Protein AF-A0A377W2Q6-F1 (afdb_monomer)

Solvent-accessible surface area (backbone atoms only — not comparable to full-atom values): 4553 Å² total; per-residue (Å²): 134,88,78,83,83,44,73,48,74,34,49,68,80,67,74,50,70,66,49,52,54,51,50,51,56,36,56,79,65,70,54,76,67,45,84,44,70,42,81,77,72,81,78,77,71,77,88,81,76,85,84,73,82,77,79,75,90,82,88,79,83,83,88,133

pLDDT: mean 76.92, std 16.55, range [47.03, 97.19]

Foldseek 3Di:
DDDDEAEQEAAPVNPDPVSVVVVVVCVVVVHDYHYHHDHPPPPPPDDDDPPPPPPDPDDDDDDD

Mean predicted aligned error: 13.1 Å

Secondary structure (DSSP, 8-state):
-PPPPEEEEEETT---HHHHHHHHHHHHTT--EEEEEE--------S-SSSSSS----------

Structure (mmCIF, N/CA/C/O backbone):
data_AF-A0A377W2Q6-F1
#
_entry.id   AF-A0A377W2Q6-F1
#
loop_
_atom_site.group_PDB
_atom_site.id
_atom_site.type_symbol
_atom_site.label_atom_id
_atom_site.label_alt_id
_atom_site.label_comp_id
_atom_site.label_asym_id
_atom_site.label_entity_id
_atom_site.label_seq_id
_atom_site.pdbx_PDB_ins_code
_atom_site.Cartn_x
_atom_site.Cartn_y
_atom_site.Cartn_z
_atom_site.occupancy
_atom_site.B_iso_or_equiv
_atom_site.auth_seq_id
_atom_site.auth_comp_id
_atom_site.auth_asym_id
_atom_site.auth_atom_id
_atom_site.pdbx_PDB_model_num
ATOM 1 N N . MET A 1 1 ? -21.271 -3.038 16.187 1.00 51.88 1 MET A N 1
ATOM 2 C CA . MET A 1 1 ? -21.095 -2.184 14.991 1.00 51.88 1 MET A CA 1
ATOM 3 C C . MET A 1 1 ? -20.007 -2.788 14.121 1.00 51.88 1 MET A C 1
ATOM 5 O O . MET A 1 1 ? -18.972 -3.154 14.665 1.00 51.88 1 MET A O 1
ATOM 9 N N . SER A 1 2 ? -20.243 -2.930 12.816 1.00 75.94 2 SER A N 1
ATOM 10 C CA . SER A 1 2 ? -19.261 -3.463 11.863 1.00 75.94 2 SER A CA 1
ATOM 11 C C . SER A 1 2 ? -1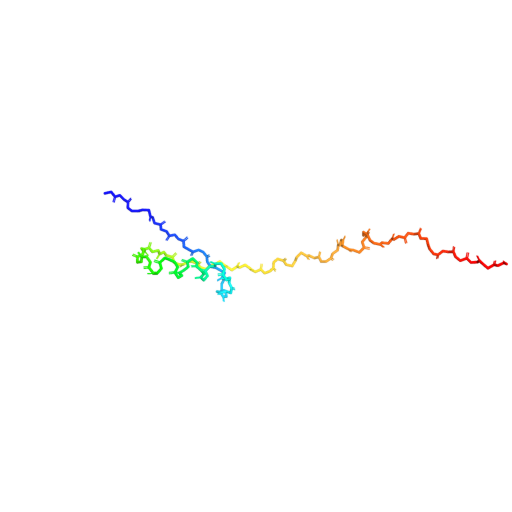8.175 -2.421 11.603 1.00 75.94 2 SER A C 1
ATOM 13 O O . SER A 1 2 ? -18.483 -1.305 11.191 1.00 75.94 2 SER A O 1
ATOM 15 N N . GLN A 1 3 ? -16.918 -2.757 11.878 1.00 75.25 3 GLN A N 1
ATOM 16 C CA . GLN A 1 3 ? -15.792 -1.877 11.568 1.00 75.25 3 GLN A CA 1
ATOM 17 C C . GLN A 1 3 ? -15.547 -1.881 10.050 1.00 75.25 3 GLN A C 1
ATOM 19 O O . GLN A 1 3 ? -15.635 -2.945 9.430 1.00 75.25 3 GLN A O 1
ATOM 24 N N . PRO A 1 4 ? -15.268 -0.721 9.429 1.00 79.88 4 PRO A N 1
ATOM 25 C CA . PRO A 1 4 ? -14.950 -0.665 8.010 1.00 79.88 4 PRO A CA 1
ATOM 26 C C . PRO A 1 4 ? -13.620 -1.379 7.748 1.00 79.88 4 PRO A C 1
ATOM 28 O O . PRO A 1 4 ? -12.610 -1.094 8.386 1.00 79.88 4 PRO A O 1
ATOM 31 N N . VAL A 1 5 ? -13.625 -2.316 6.801 1.00 87.94 5 VAL A N 1
ATOM 32 C CA . VAL A 1 5 ? -12.426 -3.059 6.402 1.00 87.94 5 VAL A CA 1
ATOM 33 C C . VAL A 1 5 ? -11.583 -2.181 5.479 1.00 87.94 5 VAL A C 1
ATOM 35 O O . VAL A 1 5 ? -12.017 -1.836 4.380 1.00 87.94 5 VAL A O 1
ATOM 38 N N . ILE A 1 6 ? -10.371 -1.828 5.909 1.00 92.94 6 ILE A N 1
ATOM 39 C CA . ILE A 1 6 ? -9.427 -1.043 5.106 1.00 92.94 6 ILE A CA 1
ATOM 40 C C . ILE A 1 6 ? -8.572 -2.002 4.271 1.00 92.94 6 ILE A C 1
ATOM 42 O O . ILE A 1 6 ? -7.937 -2.910 4.805 1.00 92.94 6 ILE A O 1
ATOM 46 N N . THR A 1 7 ? -8.539 -1.802 2.952 1.00 94.44 7 THR A N 1
ATOM 47 C CA . THR A 1 7 ? -7.627 -2.523 2.049 1.00 94.44 7 THR A CA 1
ATOM 48 C C . THR A 1 7 ? -6.651 -1.537 1.422 1.00 94.44 7 THR A C 1
ATOM 50 O O . THR A 1 7 ? -7.067 -0.632 0.700 1.00 94.44 7 THR A O 1
ATOM 53 N N . LEU A 1 8 ? -5.360 -1.720 1.690 1.00 92.94 8 LEU A N 1
ATOM 54 C CA . LEU A 1 8 ? -4.279 -0.949 1.093 1.00 92.94 8 LEU A CA 1
ATOM 55 C C . LEU A 1 8 ? -3.772 -1.681 -0.152 1.00 92.94 8 LEU A C 1
ATOM 57 O O . LEU A 1 8 ? -3.350 -2.832 -0.060 1.00 92.94 8 LEU A O 1
ATOM 61 N N . TRP A 1 9 ? -3.812 -1.017 -1.304 1.00 92.06 9 TRP A N 1
ATOM 62 C CA . TRP A 1 9 ? -3.291 -1.554 -2.559 1.00 92.06 9 TRP A CA 1
ATOM 63 C C . TRP A 1 9 ? -1.894 -0.993 -2.824 1.00 92.06 9 TRP A C 1
ATOM 65 O O . TRP A 1 9 ? -1.713 0.223 -2.853 1.00 92.06 9 TRP A O 1
ATOM 75 N N . SER A 1 10 ? -0.919 -1.878 -3.003 1.00 91.00 10 SER A N 1
ATOM 76 C CA . SER A 1 10 ? 0.464 -1.558 -3.357 1.00 91.00 10 SER A CA 1
ATOM 77 C C . SER A 1 10 ? 0.779 -2.059 -4.757 1.00 91.00 10 SER A C 1
ATOM 79 O O . SER A 1 10 ? 0.135 -2.991 -5.231 1.00 91.00 10 SER A O 1
ATOM 81 N N . ASP A 1 11 ? 1.759 -1.464 -5.427 1.00 88.62 11 ASP A N 1
ATOM 82 C CA . ASP A 1 11 ? 2.344 -2.102 -6.601 1.00 88.62 11 ASP A CA 1
ATOM 83 C C . ASP A 1 11 ? 3.072 -3.399 -6.195 1.00 88.62 11 ASP A C 1
ATOM 85 O O . ASP A 1 11 ? 3.407 -3.600 -5.027 1.00 88.62 11 ASP A O 1
ATOM 89 N N . ALA A 1 12 ? 3.283 -4.308 -7.146 1.00 84.56 12 ALA A N 1
ATOM 90 C CA . ALA A 1 12 ? 3.939 -5.589 -6.876 1.00 84.56 12 ALA A CA 1
ATOM 91 C C . ALA A 1 12 ? 5.373 -5.453 -6.339 1.00 84.56 12 ALA A C 1
ATOM 93 O O . ALA A 1 12 ? 5.836 -6.350 -5.635 1.00 84.56 12 ALA A O 1
ATOM 94 N N . ASP A 1 13 ? 6.039 -4.337 -6.627 1.00 82.88 13 ASP A N 1
ATOM 95 C CA . ASP A 1 13 ? 7.422 -4.089 -6.246 1.00 82.88 13 ASP A CA 1
ATOM 96 C C . ASP A 1 13 ? 7.548 -3.200 -4.990 1.00 82.88 13 ASP A C 1
ATOM 98 O O . ASP A 1 13 ? 8.654 -2.882 -4.556 1.00 82.88 13 ASP A O 1
ATOM 102 N N . PHE A 1 14 ? 6.423 -2.823 -4.368 1.00 78.38 14 PHE A N 1
ATOM 103 C CA . PHE A 1 14 ? 6.349 -1.965 -3.182 1.00 78.38 14 PHE A CA 1
ATOM 104 C C . PHE A 1 14 ? 7.092 -0.621 -3.316 1.00 78.38 14 PHE A C 1
ATOM 106 O O . PHE A 1 14 ? 7.537 -0.056 -2.313 1.00 78.38 14 PHE A O 1
ATOM 113 N N . PHE A 1 15 ? 7.220 -0.073 -4.529 1.00 79.81 15 PHE A N 1
ATOM 114 C CA . PHE A 1 15 ? 8.010 1.141 -4.775 1.00 79.81 15 PHE A CA 1
ATOM 115 C C . PHE A 1 15 ? 7.234 2.454 -4.644 1.00 79.81 15 PHE A C 1
ATOM 117 O O . PHE A 1 15 ? 7.835 3.528 -4.717 1.00 79.81 15 PHE A O 1
ATOM 124 N N . SER A 1 16 ? 5.917 2.422 -4.440 1.00 83.12 16 SER A N 1
ATOM 125 C CA . SER A 1 16 ? 5.136 3.656 -4.330 1.00 83.12 16 SER A CA 1
ATOM 126 C C . SER A 1 16 ? 5.379 4.407 -3.003 1.00 83.12 16 SER A C 1
ATOM 128 O O . SER A 1 16 ? 4.958 3.930 -1.940 1.00 83.12 16 SER A O 1
ATOM 130 N N . PRO A 1 17 ? 5.950 5.635 -3.024 1.00 87.69 17 PRO A N 1
ATOM 131 C CA . PRO A 1 17 ? 6.163 6.431 -1.809 1.00 87.69 17 PRO A CA 1
ATOM 132 C C . PRO A 1 17 ? 4.842 6.827 -1.130 1.00 87.69 17 PRO A C 1
ATOM 134 O O . PRO A 1 17 ? 4.785 7.005 0.087 1.00 87.69 17 PRO A O 1
ATOM 137 N N . TYR A 1 18 ? 3.751 6.909 -1.897 1.00 90.25 18 TYR A N 1
ATOM 138 C CA . TYR A 1 18 ? 2.416 7.165 -1.360 1.00 90.25 18 TYR A CA 1
ATOM 139 C C . TYR A 1 18 ? 1.890 5.980 -0.547 1.00 90.25 18 TYR A C 1
ATOM 141 O O . TYR A 1 18 ? 1.336 6.171 0.535 1.00 90.25 18 TYR A O 1
ATOM 149 N N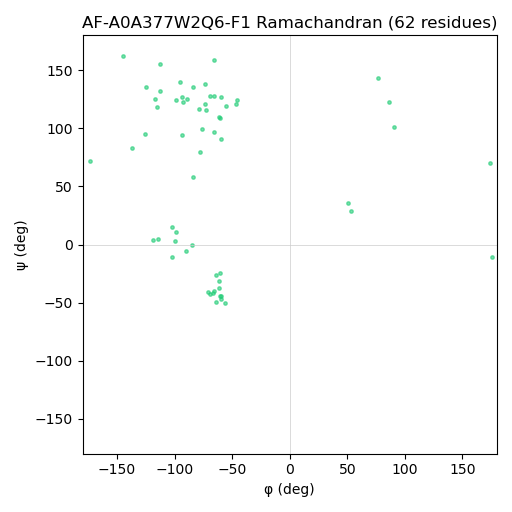 . VAL A 1 19 ? 2.093 4.752 -1.035 1.00 92.44 19 VAL A N 1
ATOM 150 C CA . VAL A 1 19 ? 1.654 3.538 -0.331 1.00 92.44 19 VAL A CA 1
ATOM 151 C C . VAL A 1 19 ? 2.422 3.370 0.976 1.00 92.44 19 VAL A C 1
ATOM 153 O O . VAL A 1 19 ? 1.809 3.055 1.995 1.00 92.44 19 VAL A O 1
ATOM 156 N N . MET A 1 20 ? 3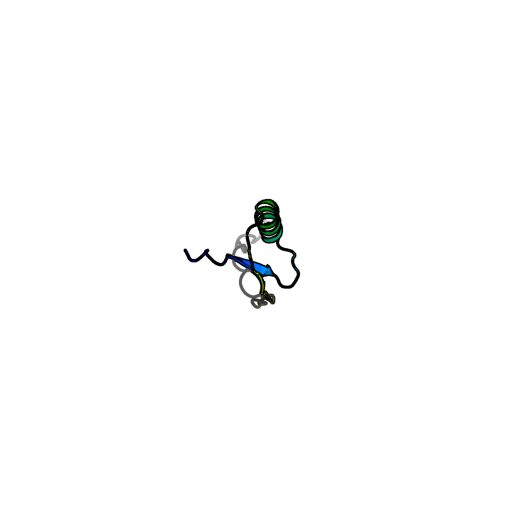.728 3.660 0.977 1.00 92.69 20 MET A N 1
ATOM 157 C CA . MET A 1 20 ? 4.534 3.658 2.201 1.00 92.69 20 MET A CA 1
ATOM 158 C C . MET A 1 20 ? 4.013 4.660 3.237 1.00 92.69 20 MET A C 1
ATOM 160 O O . MET A 1 20 ? 3.867 4.311 4.407 1.00 92.69 20 MET A O 1
ATOM 164 N N . SER A 1 21 ? 3.672 5.883 2.818 1.00 94.50 21 SER A N 1
ATOM 165 C CA . SER A 1 21 ? 3.121 6.895 3.728 1.00 94.50 21 SER A CA 1
ATOM 166 C C . SER A 1 21 ? 1.807 6.438 4.377 1.00 94.50 21 SER A C 1
ATOM 168 O O . SER A 1 21 ? 1.645 6.562 5.593 1.00 94.50 21 SER A O 1
ATOM 170 N N . VAL A 1 22 ? 0.892 5.848 3.599 1.00 94.19 22 VAL A N 1
ATOM 171 C CA . VAL A 1 22 ? -0.381 5.324 4.123 1.00 94.19 22 VAL A CA 1
ATOM 172 C C . VAL A 1 22 ? -0.156 4.127 5.046 1.00 94.19 22 VAL A C 1
ATOM 174 O O . VAL A 1 22 ? -0.782 4.056 6.101 1.00 94.19 22 VAL A O 1
ATOM 177 N N . TYR A 1 23 ? 0.750 3.214 4.685 1.00 94.31 23 TYR A N 1
ATOM 178 C CA . TYR A 1 23 ? 1.103 2.064 5.518 1.00 94.31 23 TYR A CA 1
ATOM 179 C C . TYR A 1 23 ? 1.565 2.506 6.911 1.00 94.31 23 TYR A C 1
ATOM 181 O O . TYR A 1 23 ? 1.020 2.044 7.912 1.00 94.31 23 TYR A O 1
ATOM 189 N N . VAL A 1 24 ? 2.505 3.456 6.975 1.00 95.12 24 VAL A N 1
ATOM 190 C CA . VAL A 1 24 ? 2.989 4.014 8.247 1.00 95.12 24 VAL A CA 1
ATOM 191 C C . VAL A 1 24 ? 1.838 4.654 9.022 1.00 95.12 24 VAL A C 1
ATOM 193 O O . VAL A 1 24 ? 1.655 4.359 10.197 1.00 95.12 24 VAL A O 1
ATOM 196 N N . ALA A 1 25 ? 0.997 5.464 8.375 1.00 95.00 25 ALA A N 1
ATOM 197 C CA . ALA A 1 25 ? -0.130 6.108 9.049 1.00 95.00 25 ALA A CA 1
ATOM 198 C C . ALA A 1 25 ? -1.142 5.106 9.642 1.00 95.00 25 ALA A C 1
ATOM 200 O O . ALA A 1 25 ? -1.683 5.355 10.721 1.00 95.00 25 ALA A O 1
ATOM 201 N N . LEU A 1 26 ? -1.412 3.990 8.955 1.00 94.50 26 LEU A N 1
ATOM 202 C CA . LEU A 1 26 ? -2.296 2.931 9.455 1.00 94.50 26 LEU A CA 1
ATOM 203 C C . LEU A 1 26 ? -1.658 2.161 10.616 1.00 94.50 26 LEU A C 1
ATOM 205 O O . LEU A 1 26 ? -2.341 1.881 11.604 1.00 94.50 26 LEU A O 1
ATOM 209 N N . GLN A 1 27 ? -0.357 1.880 10.515 1.00 93.56 27 GLN A N 1
ATOM 210 C CA . GLN A 1 27 ? 0.415 1.192 11.545 1.00 93.56 27 GLN A CA 1
ATOM 211 C C . GLN A 1 27 ? 0.488 2.012 12.841 1.00 93.56 27 GLN A C 1
ATOM 213 O O . GLN A 1 27 ? 0.144 1.500 13.904 1.00 93.56 27 GLN A O 1
ATOM 218 N N . GLU A 1 28 ? 0.845 3.297 12.755 1.00 97.19 28 GLU A N 1
ATOM 219 C CA . GLU A 1 28 ? 0.925 4.208 13.909 1.00 97.19 28 GLU A CA 1
ATOM 220 C C . GLU A 1 28 ? -0.434 4.381 14.606 1.00 97.19 28 GLU A C 1
ATOM 222 O O . GLU A 1 28 ? -0.518 4.545 15.821 1.00 97.19 28 GLU A O 1
ATOM 227 N N . LYS A 1 29 ? -1.531 4.303 13.845 1.00 93.75 29 LYS A N 1
ATOM 228 C CA . LYS A 1 29 ? -2.900 4.380 14.379 1.00 93.75 29 LYS A CA 1
ATOM 229 C C . LYS A 1 29 ? -3.438 3.035 14.874 1.00 93.75 29 LYS A C 1
ATOM 231 O O . LYS A 1 29 ? -4.573 2.996 15.344 1.00 93.75 29 LYS A O 1
ATOM 236 N N . SER A 1 30 ? -2.661 1.953 14.769 1.00 91.94 30 SER A N 1
ATOM 237 C CA . SER A 1 30 ? -3.078 0.587 15.121 1.00 91.94 30 SER A CA 1
ATOM 238 C C . SER A 1 30 ? -4.416 0.180 14.483 1.00 91.94 30 SER A C 1
ATOM 240 O O . SER A 1 30 ? -5.235 -0.504 15.100 1.00 91.94 30 SER A O 1
ATOM 242 N N . LEU A 1 31 ? -4.669 0.632 13.250 1.00 92.50 31 LEU A N 1
ATOM 243 C CA . LEU A 1 31 ? -5.900 0.307 12.533 1.00 92.50 31 LEU A CA 1
ATOM 244 C C . LEU A 1 31 ? -5.750 -1.048 11.834 1.00 92.50 31 LEU A C 1
ATOM 246 O O . LEU A 1 31 ? -4.734 -1.277 11.183 1.00 92.50 31 LEU A O 1
ATOM 250 N N . PRO A 1 32 ? -6.747 -1.944 11.905 1.00 91.50 32 PRO A N 1
ATOM 251 C CA . PRO A 1 32 ? -6.710 -3.185 11.147 1.00 91.50 32 PRO A CA 1
ATOM 252 C C . PRO A 1 32 ? -6.864 -2.894 9.647 1.00 91.50 32 PRO A C 1
ATOM 254 O O . PRO A 1 32 ? -7.817 -2.238 9.220 1.00 91.50 32 PRO A O 1
ATOM 257 N N . PHE A 1 33 ? -5.942 -3.408 8.832 1.00 94.00 33 PHE A N 1
ATOM 258 C CA . PHE A 1 33 ? -6.011 -3.318 7.374 1.00 94.00 33 PHE A CA 1
ATOM 259 C C . PHE A 1 33 ? -5.449 -4.573 6.702 1.00 94.00 33 PHE A C 1
ATOM 261 O O . PHE A 1 33 ? -4.725 -5.359 7.308 1.00 94.00 33 PHE A O 1
ATOM 268 N N . THR A 1 34 ? -5.790 -4.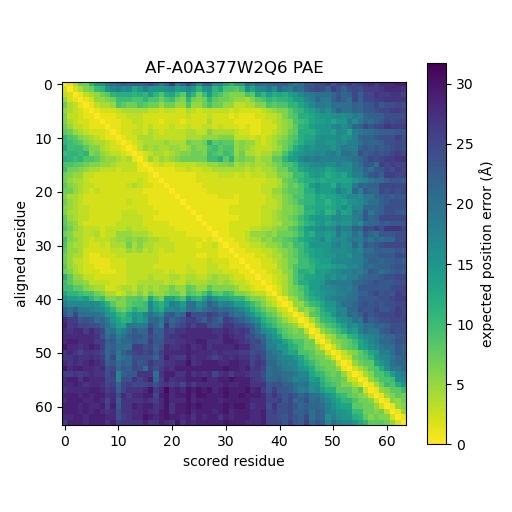764 5.429 1.00 94.06 34 THR A N 1
ATOM 269 C CA . THR A 1 34 ? -5.225 -5.815 4.568 1.00 94.06 34 THR A CA 1
ATOM 270 C C . THR A 1 34 ? -4.383 -5.185 3.466 1.00 94.06 34 THR A C 1
ATOM 272 O O . THR A 1 34 ? -4.850 -4.270 2.791 1.00 94.06 34 THR A O 1
ATOM 275 N N . LEU A 1 35 ? -3.165 -5.686 3.254 1.00 92.38 35 LEU A N 1
ATOM 276 C CA . LEU A 1 35 ? -2.289 -5.262 2.161 1.00 92.38 35 LEU A CA 1
ATOM 277 C C . LEU A 1 35 ? -2.479 -6.178 0.946 1.00 92.38 35 LEU A C 1
ATOM 279 O O . LEU A 1 35 ? -2.387 -7.400 1.068 1.00 92.38 35 LEU A O 1
ATOM 283 N N . LYS A 1 36 ? -2.744 -5.596 -0.224 1.00 92.62 36 LYS A N 1
ATOM 284 C CA . LYS A 1 36 ? -2.847 -6.309 -1.503 1.00 92.62 36 LYS A CA 1
ATOM 285 C C . LYS A 1 36 ? -1.903 -5.701 -2.525 1.00 92.62 36 LYS A C 1
ATOM 287 O O . LYS A 1 36 ? -1.862 -4.486 -2.666 1.00 92.62 36 LYS A O 1
ATOM 292 N N . THR A 1 37 ? -1.186 -6.536 -3.262 1.00 91.31 37 THR A N 1
ATOM 293 C CA . THR A 1 37 ? -0.328 -6.094 -4.361 1.00 91.31 37 THR A CA 1
ATOM 294 C C . THR A 1 37 ? -1.059 -6.189 -5.697 1.00 91.31 37 THR A C 1
ATOM 296 O O . THR A 1 37 ? -1.799 -7.141 -5.953 1.00 91.31 37 THR A O 1
ATOM 299 N N . VAL A 1 38 ? -0.868 -5.190 -6.553 1.00 87.75 38 VAL A N 1
ATOM 300 C CA . VAL A 1 38 ? -1.330 -5.175 -7.940 1.00 87.75 38 VAL A CA 1
ATOM 301 C C . VAL A 1 38 ? -0.117 -5.115 -8.864 1.00 87.75 38 VAL A C 1
ATOM 303 O O . VAL A 1 38 ? 0.737 -4.239 -8.750 1.00 87.75 38 VAL A O 1
ATOM 306 N N . ASP A 1 39 ? -0.036 -6.072 -9.786 1.00 84.88 39 ASP A N 1
ATOM 307 C CA . ASP A 1 39 ? 0.996 -6.098 -10.820 1.00 84.88 39 ASP A CA 1
ATOM 308 C C . ASP A 1 39 ? 0.654 -5.060 -11.897 1.00 84.88 39 ASP A C 1
ATOM 310 O O . ASP A 1 39 ? -0.189 -5.284 -12.772 1.00 84.88 39 ASP A O 1
ATOM 314 N N . LEU A 1 40 ? 1.295 -3.895 -11.809 1.00 76.00 40 LEU A N 1
ATOM 315 C CA . LEU A 1 40 ? 1.204 -2.824 -12.797 1.00 76.00 40 LEU A CA 1
ATOM 316 C C . LEU A 1 40 ? 2.196 -3.093 -13.929 1.00 76.00 40 LEU A C 1
ATOM 318 O O . LEU A 1 40 ? 3.075 -2.274 -14.202 1.00 76.00 40 LEU A O 1
ATOM 322 N N . LYS A 1 41 ? 2.065 -4.247 -14.596 1.00 77.06 41 LYS A N 1
ATOM 323 C CA . LYS A 1 41 ? 2.856 -4.555 -15.792 1.00 77.06 41 LYS A CA 1
ATOM 324 C C . LYS A 1 41 ? 2.852 -3.335 -16.718 1.00 77.06 41 LYS A C 1
ATOM 326 O O . LYS A 1 41 ? 1.766 -2.880 -17.099 1.00 77.06 41 LYS A O 1
ATOM 331 N N . PRO A 1 42 ? 4.025 -2.802 -17.110 1.00 64.75 42 PRO A N 1
ATOM 332 C CA . PRO A 1 42 ? 4.075 -1.649 -17.984 1.00 64.75 42 PRO A CA 1
ATOM 333 C C . PRO A 1 42 ? 3.393 -2.017 -19.296 1.00 64.75 42 PRO A C 1
ATOM 335 O O . PRO A 1 42 ? 3.906 -2.802 -20.099 1.00 64.75 42 PRO A O 1
ATOM 338 N N . ARG A 1 43 ? 2.205 -1.448 -19.524 1.00 61.88 43 ARG A N 1
ATOM 339 C CA . ARG A 1 43 ? 1.573 -1.481 -20.836 1.00 61.88 43 ARG A CA 1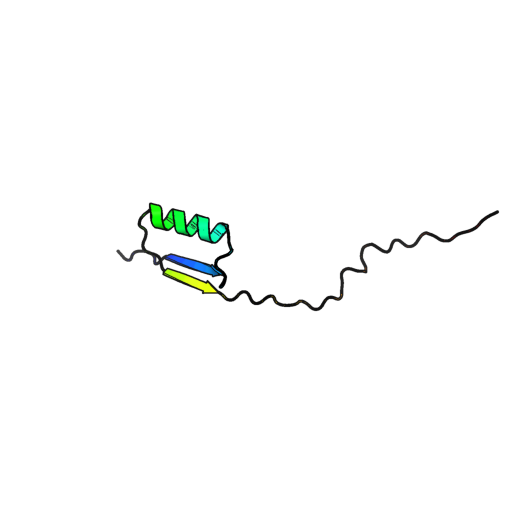
ATOM 340 C C . ARG A 1 43 ? 2.477 -0.661 -21.742 1.00 61.88 43 ARG A C 1
ATOM 342 O O . ARG A 1 43 ? 2.405 0.563 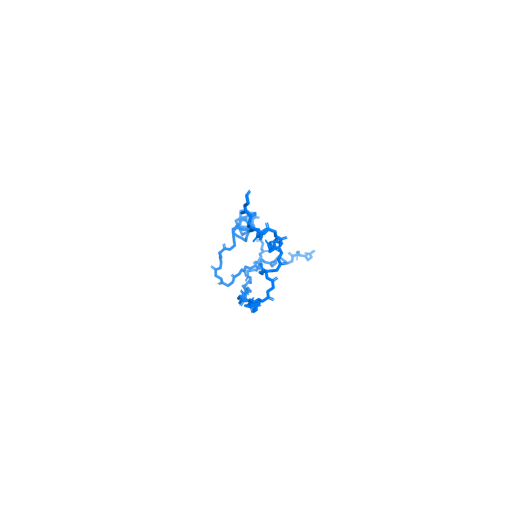-21.739 1.00 61.88 43 ARG A O 1
ATOM 349 N N . ARG A 1 44 ? 3.360 -1.334 -22.488 1.00 58.91 44 ARG A N 1
ATOM 350 C CA . ARG A 1 44 ? 4.100 -0.734 -23.602 1.00 58.91 44 ARG A CA 1
ATOM 351 C C . ARG A 1 44 ? 3.058 -0.246 -24.601 1.00 58.91 44 ARG A C 1
ATOM 353 O O . ARG A 1 44 ? 2.609 -0.996 -25.461 1.00 58.91 44 ARG A O 1
ATOM 360 N N . THR A 1 45 ? 2.620 0.997 -24.461 1.00 62.19 45 THR A N 1
ATOM 361 C CA . THR A 1 45 ? 1.984 1.719 -25.555 1.00 62.19 45 THR A CA 1
ATOM 362 C C . THR A 1 45 ? 3.036 1.821 -26.645 1.00 62.19 45 THR A C 1
ATOM 364 O O . THR A 1 45 ? 4.062 2.474 -26.449 1.00 62.19 45 THR A O 1
ATOM 367 N N . SER A 1 46 ? 2.826 1.091 -27.741 1.00 55.31 46 SER A N 1
ATOM 368 C CA . SER A 1 46 ? 3.686 1.122 -28.918 1.00 55.31 46 SER A CA 1
ATOM 369 C C . SER A 1 46 ? 3.985 2.569 -29.286 1.00 55.31 46 SER A C 1
ATOM 371 O O . SER A 1 46 ? 3.079 3.370 -29.511 1.00 55.31 46 SER A O 1
ATOM 373 N N . ALA A 1 47 ? 5.273 2.899 -29.282 1.00 60.12 47 ALA A N 1
ATOM 374 C CA . ALA A 1 47 ? 5.787 4.184 -29.702 1.00 60.12 47 ALA A CA 1
ATOM 375 C C . ALA A 1 47 ? 5.303 4.484 -31.127 1.00 60.12 47 ALA A C 1
ATOM 377 O O . ALA A 1 47 ? 5.597 3.743 -32.060 1.00 60.12 47 ALA A O 1
ATOM 378 N N . GLY A 1 48 ? 4.550 5.566 -31.288 1.00 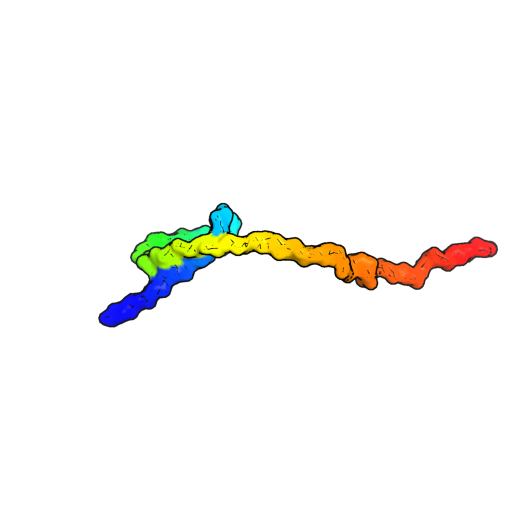58.50 48 GLY A N 1
ATOM 379 C CA . GLY A 1 48 ? 4.076 5.995 -32.597 1.00 58.50 48 GLY A CA 1
ATOM 380 C C . GLY A 1 48 ? 3.114 7.163 -32.481 1.00 58.50 48 GLY A C 1
ATOM 381 O O . GLY A 1 48 ? 1.921 6.994 -32.692 1.00 58.50 48 GLY A O 1
A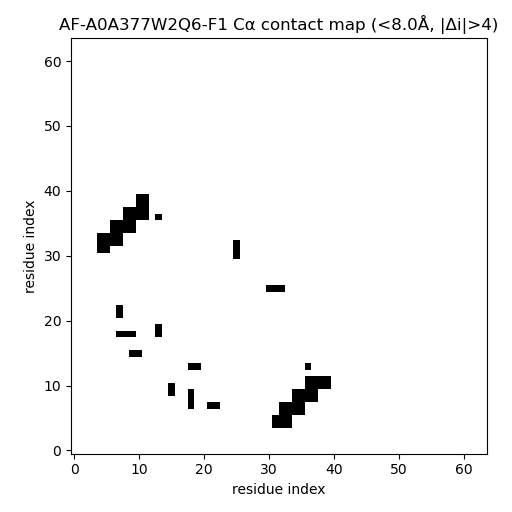TOM 382 N N . GLY A 1 49 ? 3.610 8.349 -32.115 1.00 57.62 49 GLY A N 1
ATOM 383 C CA . GLY A 1 49 ? 2.746 9.534 -32.135 1.00 57.62 49 GLY A CA 1
ATOM 384 C C . GLY A 1 49 ? 3.318 10.853 -31.625 1.00 57.62 49 GLY A C 1
ATOM 385 O O . GLY A 1 49 ? 2.684 11.875 -31.852 1.00 57.62 49 GLY A O 1
ATOM 386 N N . LEU A 1 50 ? 4.493 10.879 -30.983 1.00 53.69 50 LEU A N 1
ATOM 387 C CA . LEU A 1 50 ? 5.049 12.126 -30.430 1.00 53.69 50 LEU A CA 1
ATOM 388 C C . LEU A 1 50 ? 6.174 12.768 -31.264 1.00 53.69 50 LEU A C 1
ATOM 390 O O . LEU A 1 50 ? 6.851 13.656 -30.769 1.00 53.69 50 LEU A O 1
ATOM 394 N N . ASP A 1 51 ? 6.363 12.370 -32.528 1.00 55.53 51 ASP A N 1
ATOM 395 C CA . ASP A 1 51 ? 7.314 13.032 -33.452 1.00 55.53 51 ASP A CA 1
ATOM 396 C C . ASP A 1 51 ? 6.628 14.028 -34.418 1.00 55.53 51 ASP A C 1
ATOM 398 O O . ASP A 1 51 ? 7.211 14.496 -35.394 1.00 55.53 51 ASP A O 1
ATOM 402 N N . ARG A 1 52 ? 5.348 14.364 -34.190 1.00 57.34 52 ARG A N 1
ATOM 403 C CA . ARG A 1 52 ? 4.574 15.237 -35.101 1.00 57.34 52 ARG A CA 1
ATOM 404 C C . ARG A 1 52 ? 4.142 16.588 -34.544 1.00 57.34 52 ARG A C 1
ATOM 406 O O . ARG A 1 52 ? 3.458 17.312 -35.257 1.00 57.34 52 ARG A O 1
ATOM 413 N N . LEU A 1 53 ? 4.553 16.955 -33.330 1.00 58.19 53 LEU A N 1
ATOM 414 C CA . LEU A 1 53 ? 4.145 18.231 -32.723 1.00 58.19 53 LEU A CA 1
ATOM 415 C C . LEU A 1 53 ? 5.211 19.338 -32.765 1.00 58.19 53 LEU A C 1
ATOM 417 O O . LEU A 1 53 ? 4.858 20.489 -32.546 1.00 58.19 53 LEU A O 1
ATOM 421 N N . CYS A 1 54 ? 6.469 19.043 -33.126 1.00 56.28 54 CYS A N 1
ATOM 422 C CA . CYS A 1 54 ? 7.543 20.055 -33.144 1.00 56.28 54 CYS A CA 1
ATOM 423 C C . CYS A 1 54 ? 8.194 20.303 -34.518 1.00 56.28 54 CYS A C 1
ATOM 425 O O . CYS A 1 54 ? 9.135 21.091 -34.607 1.00 56.28 54 CYS A O 1
ATOM 427 N N . ARG A 1 55 ? 7.721 19.681 -35.612 1.00 54.59 55 ARG A N 1
ATOM 428 C CA . ARG A 1 55 ? 8.239 19.977 -36.962 1.00 54.59 55 ARG A CA 1
ATOM 429 C C . ARG A 1 55 ? 7.639 21.290 -37.487 1.00 54.59 55 ARG A C 1
ATOM 431 O O . ARG A 1 55 ? 6.697 21.291 -38.272 1.00 54.59 55 ARG A O 1
ATOM 438 N N . HIS A 1 56 ? 8.194 22.413 -37.033 1.00 52.72 56 HIS A N 1
ATOM 439 C CA . HIS A 1 56 ? 8.023 23.710 -37.688 1.00 52.72 56 HIS A CA 1
ATOM 440 C C . HIS A 1 56 ? 8.564 23.637 -39.129 1.00 52.72 56 HIS A C 1
ATOM 442 O O . HIS A 1 56 ? 9.723 23.256 -39.317 1.00 52.72 56 HIS A O 1
ATOM 448 N N . PRO A 1 57 ? 7.781 24.014 -40.155 1.00 61.53 57 PRO A N 1
ATOM 449 C CA . PRO A 1 57 ? 8.273 24.134 -41.515 1.00 61.53 57 PRO A CA 1
ATOM 450 C C . PRO A 1 57 ? 8.708 25.582 -41.762 1.00 61.53 57 PRO A C 1
ATOM 452 O O . PRO A 1 57 ? 7.881 26.409 -42.118 1.00 61.53 57 PRO A O 1
ATOM 455 N N . SER A 1 58 ? 9.989 25.908 -41.579 1.00 56.28 58 SER A N 1
ATOM 456 C CA . SER A 1 58 ? 10.588 27.103 -42.207 1.00 56.28 58 SER A CA 1
ATOM 457 C C . SER A 1 58 ? 12.098 27.187 -41.977 1.00 56.28 58 SER A C 1
ATOM 459 O O . SER A 1 58 ? 12.614 28.047 -41.268 1.00 56.28 58 SER A O 1
ATOM 461 N N . ARG A 1 59 ? 12.848 26.312 -42.650 1.00 56.16 59 ARG A N 1
ATOM 462 C CA . ARG A 1 59 ? 14.231 26.629 -43.025 1.00 56.16 59 ARG A CA 1
ATOM 463 C C . ARG A 1 59 ? 14.487 26.166 -44.459 1.00 56.16 59 ARG A C 1
ATOM 465 O O . ARG A 1 59 ? 15.020 25.090 -44.691 1.00 56.16 59 ARG A O 1
ATOM 472 N N . THR A 1 60 ? 14.081 27.012 -45.398 1.00 56.88 60 THR A N 1
ATOM 473 C CA . THR A 1 60 ? 14.527 27.032 -46.800 1.00 56.88 60 THR A CA 1
ATOM 474 C C . THR A 1 60 ? 15.016 28.471 -47.008 1.00 56.88 60 THR A C 1
ATOM 476 O O . THR A 1 60 ? 14.208 29.382 -46.898 1.00 56.88 60 THR A O 1
ATOM 479 N N . ALA A 1 61 ? 16.311 28.768 -46.860 1.00 54.84 61 ALA A N 1
ATOM 480 C CA . ALA A 1 61 ? 17.396 28.654 -47.847 1.00 54.84 61 ALA A CA 1
ATOM 481 C C . ALA A 1 61 ? 17.396 29.780 -48.908 1.00 54.84 61 ALA A C 1
ATOM 483 O O . ALA A 1 61 ? 16.338 30.162 -49.391 1.00 54.84 61 ALA A O 1
ATOM 484 N N . ALA A 1 62 ? 18.619 30.189 -49.286 1.00 54.25 62 ALA A N 1
ATOM 485 C CA . ALA A 1 62 ? 19.050 31.184 -50.288 1.00 54.25 62 ALA A CA 1
ATOM 486 C C . ALA A 1 62 ? 19.114 32.641 -49.773 1.00 54.25 62 ALA A C 1
ATOM 488 O O . ALA A 1 62 ? 18.146 33.147 -49.228 1.00 54.25 62 ALA A O 1
ATOM 489 N N . GLY A 1 63 ? 20.237 33.366 -49.824 1.00 55.34 63 GLY A N 1
ATOM 490 C CA . GLY A 1 63 ? 21.344 33.306 -50.783 1.00 55.34 63 GLY A CA 1
ATOM 491 C C . GLY A 1 63 ? 21.047 34.271 -51.931 1.00 55.34 63 GLY A C 1
ATOM 492 O O . GLY A 1 63 ? 20.229 33.939 -52.783 1.00 55.34 63 GLY A O 1
ATOM 493 N N . GLY A 1 64 ? 21.681 35.447 -51.913 1.00 47.03 64 GLY A N 1
ATOM 494 C CA . GLY A 1 64 ? 21.542 36.520 -52.901 1.00 47.03 64 GLY A CA 1
ATOM 495 C C . GLY A 1 64 ? 22.213 37.791 -52.415 1.00 47.03 64 GLY A C 1
ATOM 496 O O . GLY A 1 64 ? 21.651 38.393 -51.477 1.00 47.03 64 GLY A O 1
#

Nearest PDB structures (foldseek):
  3n6v-assembly2_D  TM=6.456E-01  e=1.727E+00  Rattus norvegicus
  2wjx-assembly2_C-2  TM=7.045E-01  e=4.227E+00  Homo sapiens
  5bp4-assembly4_G  TM=6.454E-01  e=3.209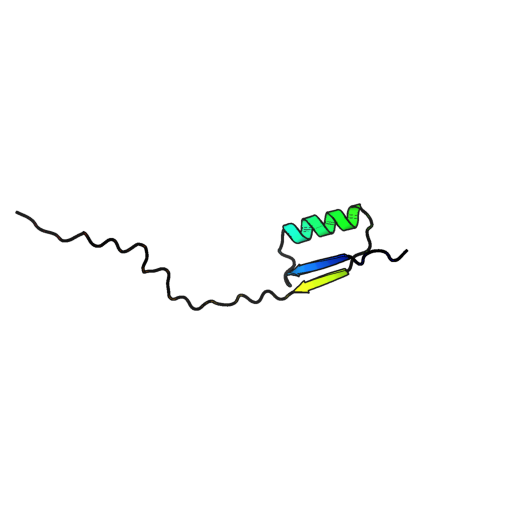E+00  Mycolicibacterium smegmatis MC2 155
  6njl-assembly1_D  TM=6.207E-01  e=5.567E+00  Rattus norvegicus
  3pgj-assembly2_C  TM=3.969E-01  e=3.438E+00  Vibrio cholerae O1 biovar El Tor str. N16961

Organism: Klebsiella pneumoniae (NCBI:txid573)

Radius of gyration: 24.68 Å; Cα contacts (8 Å, |Δi|>4): 43; chains: 1; bounding box: 43×43×68 Å

Sequence (64 aa):
MSQPVITLWSDADFFSPYVMSVYVALQEKSLPFTLKTVDLKPRRTSAGGLDRLCRHPSRTAAGG